Protein AF-A0A849K9Y6-F1 (afdb_monomer)

Sequence (148 aa):
MDLRRMQDRAHYARVLGVFDAFLAGWEPEVAAALPARWHPWLAARTRRPFLLQDLRRLGIAPGAAARIPPFAGPASAWGSVYVMEGSALGGQFITRSLAQAGLHPGCGAAYFHGWGMRPGACGARRAPSWRVNSIPKRRSRTRAPPRV

pLDDT: mean 79.22, std 18.0, range [36.59, 96.81]

Structure (mmCIF, N/CA/C/O backbone):
data_AF-A0A849K9Y6-F1
#
_entry.id   AF-A0A849K9Y6-F1
#
loop_
_atom_site.group_PDB
_atom_site.id
_atom_site.type_symbol
_atom_site.label_atom_id
_atom_site.label_alt_id
_atom_site.label_comp_id
_atom_site.label_asym_id
_atom_site.label_entity_id
_atom_site.label_seq_id
_atom_site.pdbx_PDB_ins_code
_atom_site.Cartn_x
_atom_site.Cartn_y
_atom_site.Cartn_z
_atom_site.occupancy
_atom_site.B_iso_or_equiv
_atom_site.auth_seq_id
_atom_site.auth_comp_id
_atom_site.auth_asym_id
_atom_site.auth_atom_id
_atom_site.pdbx_PDB_model_num
ATOM 1 N N . MET A 1 1 ? -20.689 2.211 -4.254 1.00 59.66 1 MET A N 1
ATOM 2 C CA . MET A 1 1 ? -19.842 1.714 -3.146 1.00 59.66 1 MET A CA 1
ATOM 3 C C . MET A 1 1 ? -20.500 2.115 -1.835 1.00 59.66 1 MET A C 1
ATOM 5 O O . MET A 1 1 ? -20.649 3.304 -1.596 1.00 59.66 1 MET A O 1
ATOM 9 N N . ASP A 1 2 ? -20.974 1.159 -1.033 1.00 75.94 2 ASP A N 1
ATOM 10 C CA . ASP A 1 2 ? -21.633 1.472 0.244 1.00 75.94 2 ASP A CA 1
ATOM 11 C C . ASP A 1 2 ? -20.582 1.713 1.335 1.00 75.94 2 ASP A C 1
ATOM 13 O O . ASP A 1 2 ? -20.088 0.779 1.967 1.00 75.94 2 ASP A O 1
ATOM 17 N N . LEU A 1 3 ? -20.220 2.982 1.535 1.00 79.06 3 LEU A N 1
ATOM 18 C CA . LEU A 1 3 ? -19.205 3.391 2.508 1.00 79.06 3 LEU A CA 1
ATOM 19 C C . LEU A 1 3 ? -19.599 3.073 3.957 1.00 79.06 3 LEU A C 1
ATOM 21 O O . LEU A 1 3 ? -18.718 3.043 4.816 1.00 79.06 3 LEU A O 1
ATOM 25 N N . ARG A 1 4 ? -20.877 2.779 4.240 1.00 79.38 4 ARG A N 1
ATOM 26 C CA . ARG A 1 4 ? -21.322 2.348 5.576 1.00 79.38 4 ARG A CA 1
ATOM 27 C C . ARG A 1 4 ? -20.773 0.974 5.946 1.00 79.38 4 ARG A C 1
ATOM 29 O O . ARG A 1 4 ? -20.506 0.725 7.115 1.00 79.38 4 ARG A O 1
ATOM 36 N N . ARG A 1 5 ? -20.501 0.103 4.964 1.00 83.75 5 ARG A N 1
ATOM 37 C CA . ARG A 1 5 ? -19.866 -1.204 5.213 1.00 83.75 5 ARG A CA 1
ATOM 38 C C . ARG A 1 5 ? -18.443 -1.091 5.755 1.00 83.75 5 ARG A C 1
ATOM 40 O O . ARG A 1 5 ? -17.988 -2.016 6.414 1.00 83.75 5 ARG A O 1
ATOM 47 N N . MET A 1 6 ? -17.762 0.036 5.545 1.00 82.50 6 MET A N 1
ATOM 48 C CA . MET A 1 6 ? -16.436 0.289 6.128 1.00 82.50 6 MET A CA 1
ATOM 49 C C . MET A 1 6 ? -16.479 0.466 7.654 1.00 82.50 6 MET A C 1
ATOM 51 O O . MET A 1 6 ? -15.437 0.410 8.297 1.00 82.50 6 MET A O 1
ATOM 55 N N . GLN A 1 7 ? -17.669 0.648 8.237 1.00 80.62 7 GLN A N 1
ATOM 56 C CA . GLN A 1 7 ? -17.865 0.689 9.688 1.00 80.62 7 GLN A CA 1
ATOM 57 C C . GLN A 1 7 ? -17.921 -0.719 10.305 1.00 80.62 7 GLN A C 1
ATOM 59 O O . GLN A 1 7 ? -17.728 -0.864 11.512 1.00 80.62 7 GLN A O 1
ATOM 64 N N . ASP A 1 8 ? -18.148 -1.767 9.502 1.00 85.81 8 ASP A N 1
ATOM 65 C CA . ASP A 1 8 ? -18.050 -3.154 9.959 1.00 85.81 8 ASP A CA 1
ATOM 66 C C . ASP A 1 8 ? -16.582 -3.586 10.030 1.00 85.81 8 ASP A C 1
ATOM 68 O O . ASP A 1 8 ? -15.858 -3.575 9.031 1.00 85.81 8 ASP A O 1
ATOM 72 N N . ARG A 1 9 ? -16.146 -4.027 11.214 1.00 85.00 9 ARG A N 1
ATOM 73 C CA . ARG A 1 9 ? -14.753 -4.421 11.455 1.00 85.00 9 ARG A CA 1
ATOM 74 C C . ARG A 1 9 ? -14.303 -5.549 10.535 1.00 85.00 9 ARG A C 1
ATOM 76 O O . ARG A 1 9 ? -13.177 -5.517 10.049 1.00 85.00 9 ARG A O 1
ATOM 83 N N . ALA A 1 10 ? -15.143 -6.561 10.317 1.00 87.62 10 ALA A N 1
ATOM 84 C CA . ALA A 1 10 ? -14.760 -7.726 9.525 1.00 87.62 10 ALA A CA 1
ATOM 85 C C . ALA A 1 10 ? -14.610 -7.362 8.042 1.00 87.62 10 ALA A C 1
ATOM 87 O O . ALA A 1 10 ? -13.681 -7.821 7.376 1.00 87.62 10 ALA A O 1
ATOM 88 N N . HIS A 1 11 ? -15.499 -6.518 7.521 1.00 89.50 11 HIS A N 1
ATOM 89 C CA . HIS A 1 11 ? -15.389 -5.964 6.180 1.00 89.50 11 HIS A CA 1
ATOM 90 C C . HIS A 1 11 ? -14.156 -5.074 6.043 1.00 89.50 11 HIS A C 1
ATOM 92 O O . HIS A 1 11 ? -13.364 -5.297 5.130 1.00 89.50 11 HIS A O 1
ATOM 98 N N . TYR A 1 12 ? -13.942 -4.147 6.976 1.00 90.38 12 TYR A N 1
ATOM 99 C CA . TYR A 1 12 ? -12.769 -3.281 6.971 1.00 90.38 12 TYR A CA 1
ATOM 100 C C . TYR A 1 12 ? -11.463 -4.082 7.025 1.00 90.38 12 TYR A C 1
ATOM 102 O O . TYR A 1 12 ? -10.563 -3.859 6.219 1.00 90.38 12 TYR A O 1
ATOM 110 N N . ALA A 1 13 ? -11.396 -5.099 7.888 1.00 89.88 13 ALA A N 1
ATOM 111 C CA . ALA A 1 13 ? -10.250 -5.994 7.986 1.00 89.88 13 ALA A CA 1
ATOM 112 C C . ALA A 1 13 ? -9.956 -6.731 6.673 1.00 89.88 13 ALA A C 1
ATOM 114 O O . ALA A 1 13 ? -8.798 -6.830 6.269 1.00 89.88 13 ALA A O 1
ATOM 115 N N . ARG A 1 14 ? -10.996 -7.216 5.979 1.00 91.00 14 ARG A N 1
ATOM 116 C CA . ARG A 1 14 ? -10.840 -7.834 4.653 1.00 91.00 14 ARG A CA 1
ATOM 117 C C . ARG A 1 14 ? -10.305 -6.838 3.628 1.00 91.00 14 ARG A C 1
ATOM 119 O O . ARG A 1 14 ? -9.420 -7.202 2.864 1.00 91.00 14 ARG A O 1
ATOM 126 N N . VAL A 1 15 ? -10.811 -5.605 3.623 1.00 91.44 15 VAL A N 1
ATOM 127 C CA . VAL A 1 15 ? -10.345 -4.553 2.704 1.00 91.44 15 VAL A CA 1
ATOM 128 C C . VAL A 1 15 ? -8.866 -4.244 2.937 1.00 91.44 15 VAL A C 1
ATOM 130 O O . VAL A 1 15 ? -8.090 -4.281 1.985 1.00 91.44 15 VAL A O 1
ATOM 133 N N . LEU A 1 16 ? -8.451 -4.024 4.191 1.00 92.31 16 LEU A N 1
ATOM 134 C CA . LEU A 1 16 ? -7.041 -3.781 4.516 1.00 92.31 16 LEU A CA 1
ATOM 135 C C . LEU A 1 16 ? -6.149 -4.967 4.134 1.00 92.31 16 LEU A C 1
ATOM 137 O O . LEU A 1 16 ? -5.071 -4.762 3.585 1.00 92.31 16 LEU A O 1
ATOM 141 N N . GLY A 1 17 ? -6.606 -6.200 4.373 1.00 92.56 17 GLY A N 1
ATOM 142 C CA . GLY A 1 17 ? -5.871 -7.405 3.986 1.00 92.56 17 GLY A CA 1
ATOM 143 C C . GLY A 1 17 ? -5.686 -7.535 2.470 1.00 92.56 17 GLY A C 1
ATOM 144 O O . GLY A 1 17 ? -4.608 -7.909 2.018 1.00 92.56 17 GLY A O 1
ATOM 145 N N . VAL A 1 18 ? -6.703 -7.181 1.675 1.00 92.56 18 VAL A N 1
ATOM 146 C CA . VAL A 1 18 ? -6.599 -7.156 0.205 1.00 92.56 18 VAL A CA 1
ATOM 147 C C . VAL A 1 18 ? -5.617 -6.081 -0.259 1.00 92.56 18 VAL A C 1
ATOM 149 O O . VAL A 1 18 ? -4.803 -6.344 -1.141 1.00 92.56 18 VAL A O 1
ATOM 152 N N . PHE A 1 19 ? -5.655 -4.889 0.338 1.00 92.94 19 PHE A N 1
ATOM 153 C CA . PHE A 1 19 ? -4.720 -3.816 -0.006 1.00 92.94 19 PHE A CA 1
ATOM 154 C C . PHE A 1 19 ? -3.277 -4.169 0.351 1.00 92.94 19 PHE A C 1
ATOM 156 O O . PHE A 1 19 ? -2.373 -3.859 -0.421 1.00 92.94 19 PHE A O 1
ATOM 163 N N . ASP A 1 20 ? -3.060 -4.852 1.475 1.00 94.25 20 ASP A N 1
ATOM 164 C CA . ASP A 1 20 ? -1.728 -5.277 1.900 1.00 94.25 20 ASP A CA 1
ATOM 165 C C . ASP A 1 20 ? -1.191 -6.364 0.978 1.00 94.25 20 ASP A C 1
ATOM 167 O O . ASP A 1 20 ? -0.084 -6.225 0.467 1.00 94.25 20 ASP A O 1
ATOM 171 N N . ALA A 1 21 ? -2.009 -7.374 0.669 1.00 94.69 21 ALA A N 1
ATOM 172 C CA . ALA A 1 21 ? -1.667 -8.399 -0.308 1.00 94.69 21 ALA A CA 1
ATOM 173 C C . ALA A 1 21 ? -1.291 -7.780 -1.664 1.00 94.69 21 ALA A C 1
ATOM 175 O O . ALA A 1 21 ? -0.261 -8.134 -2.239 1.00 94.69 21 ALA A O 1
ATOM 176 N N . PHE A 1 22 ? -2.092 -6.831 -2.157 1.00 95.12 22 PHE A N 1
ATOM 177 C CA . PHE A 1 22 ? -1.822 -6.143 -3.416 1.00 95.12 22 PHE A CA 1
ATOM 178 C C . PHE A 1 22 ? -0.512 -5.350 -3.369 1.00 95.12 22 PHE A C 1
ATOM 180 O O . PHE A 1 22 ? 0.347 -5.573 -4.214 1.00 95.12 22 PHE A O 1
ATOM 187 N N . LEU A 1 23 ? -0.323 -4.473 -2.378 1.00 93.50 23 LEU A N 1
ATOM 188 C CA . LEU A 1 23 ? 0.893 -3.658 -2.250 1.00 93.50 23 LEU A CA 1
ATOM 189 C C . LEU A 1 23 ? 2.144 -4.519 -2.069 1.00 93.50 23 LEU A C 1
ATOM 191 O O . LEU A 1 23 ? 3.172 -4.232 -2.674 1.00 93.50 23 LEU A O 1
ATOM 195 N N . ALA A 1 24 ? 2.048 -5.596 -1.288 1.00 94.44 24 ALA A N 1
ATOM 196 C CA . ALA A 1 24 ? 3.147 -6.525 -1.062 1.00 94.44 24 ALA A CA 1
ATOM 197 C C . ALA A 1 24 ? 3.632 -7.206 -2.349 1.00 94.44 24 ALA A C 1
ATOM 199 O O . ALA A 1 24 ? 4.819 -7.506 -2.449 1.00 94.44 24 ALA A O 1
ATOM 200 N N . GLY A 1 25 ? 2.733 -7.452 -3.307 1.00 95.31 25 GLY A N 1
ATOM 201 C CA . GLY A 1 25 ? 3.084 -7.987 -4.624 1.00 95.31 25 GLY A CA 1
ATOM 202 C C . GLY A 1 25 ? 3.438 -6.911 -5.651 1.00 95.31 25 GLY A C 1
ATOM 203 O O . GLY A 1 25 ? 4.323 -7.112 -6.471 1.00 95.31 25 GLY A O 1
ATOM 204 N N . TRP A 1 26 ? 2.767 -5.761 -5.614 1.00 95.75 26 TRP A N 1
ATOM 205 C CA . TRP A 1 26 ? 2.895 -4.711 -6.628 1.00 95.75 26 TRP A CA 1
ATOM 206 C C . TRP A 1 26 ? 4.168 -3.873 -6.468 1.00 95.75 26 TRP A C 1
ATOM 208 O O . TRP A 1 26 ? 4.809 -3.559 -7.470 1.00 95.75 26 TRP A O 1
ATOM 218 N N . GLU A 1 27 ? 4.568 -3.531 -5.236 1.00 94.25 27 GLU A N 1
ATOM 219 C CA . GLU A 1 27 ? 5.755 -2.693 -4.997 1.00 94.25 27 GLU A CA 1
ATOM 220 C C . GLU A 1 27 ? 7.055 -3.315 -5.556 1.00 94.25 27 GLU A C 1
ATOM 222 O O . GLU A 1 27 ? 7.789 -2.599 -6.244 1.00 94.25 27 GLU A O 1
ATOM 227 N N . PRO A 1 28 ? 7.347 -4.620 -5.347 1.00 94.00 28 PRO A N 1
ATOM 228 C CA . PRO A 1 28 ? 8.527 -5.259 -5.933 1.00 94.00 28 PRO A CA 1
ATOM 229 C C . PRO A 1 28 ? 8.510 -5.288 -7.465 1.00 94.00 28 PRO A C 1
ATOM 231 O O . PRO A 1 28 ? 9.534 -5.003 -8.081 1.00 94.00 28 PRO A O 1
ATOM 234 N N . GLU A 1 29 ? 7.361 -5.577 -8.084 1.00 96.31 29 GLU A N 1
ATOM 235 C CA . GLU A 1 29 ? 7.242 -5.629 -9.550 1.00 96.31 29 GLU A CA 1
ATOM 236 C C . GLU A 1 29 ? 7.467 -4.250 -10.185 1.00 96.31 29 GLU A C 1
ATOM 238 O O . GLU A 1 29 ? 8.147 -4.128 -11.206 1.00 96.31 29 GLU A O 1
ATOM 243 N N . VAL A 1 30 ? 6.960 -3.181 -9.560 1.00 96.06 30 VAL A N 1
ATOM 244 C CA . VAL A 1 30 ? 7.225 -1.808 -10.018 1.00 96.06 30 VAL A CA 1
ATOM 245 C C . VAL A 1 30 ? 8.698 -1.446 -9.863 1.00 96.06 30 VAL A C 1
ATOM 247 O O . VAL A 1 30 ? 9.278 -0.856 -10.776 1.00 96.06 30 VAL A O 1
ATOM 250 N N . ALA A 1 31 ? 9.320 -1.801 -8.736 1.00 93.94 31 ALA A N 1
ATOM 251 C CA . ALA A 1 31 ? 10.740 -1.545 -8.514 1.00 93.94 31 ALA A CA 1
ATOM 252 C C . ALA A 1 31 ? 11.624 -2.297 -9.524 1.00 93.94 31 ALA A C 1
ATOM 254 O O . ALA A 1 31 ? 12.596 -1.726 -10.018 1.00 93.94 31 ALA A O 1
ATOM 255 N N . ALA A 1 32 ? 11.266 -3.535 -9.874 1.00 95.12 32 ALA A N 1
ATOM 256 C CA . ALA A 1 32 ? 11.972 -4.337 -10.872 1.00 95.12 32 ALA A CA 1
ATOM 257 C C . ALA A 1 32 ? 11.834 -3.773 -12.297 1.00 95.12 32 ALA A C 1
ATOM 259 O O . ALA A 1 32 ? 12.774 -3.843 -13.086 1.00 95.12 32 ALA A O 1
ATOM 260 N N . ALA A 1 33 ? 10.681 -3.185 -12.628 1.00 95.75 33 ALA A N 1
ATOM 261 C CA . ALA A 1 33 ? 10.402 -2.642 -13.956 1.0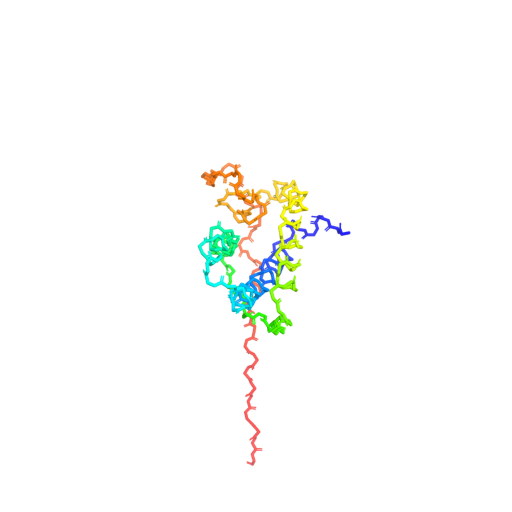0 95.75 33 ALA A CA 1
ATOM 262 C C . ALA A 1 33 ? 10.949 -1.222 -14.194 1.00 95.75 33 ALA A C 1
ATOM 264 O O . ALA A 1 33 ? 10.968 -0.753 -15.337 1.00 95.75 33 ALA A O 1
ATOM 265 N N . LEU A 1 34 ? 11.363 -0.512 -13.138 1.00 95.31 34 LEU A N 1
ATOM 266 C CA . LEU A 1 34 ? 11.853 0.864 -13.217 1.00 95.31 34 LEU A CA 1
ATOM 267 C C . LEU A 1 34 ? 13.379 0.952 -13.036 1.00 95.31 34 LEU A C 1
ATOM 269 O O . LEU A 1 34 ? 13.949 0.237 -12.213 1.00 95.31 34 LEU A O 1
ATOM 273 N N . PRO A 1 35 ? 14.066 1.871 -13.751 1.00 95.12 35 PRO A N 1
ATOM 274 C CA . PRO A 1 35 ? 15.500 2.087 -13.571 1.00 95.12 35 PRO A CA 1
ATOM 275 C C . PRO A 1 35 ? 15.871 2.426 -12.120 1.00 95.12 35 PRO A C 1
ATOM 277 O O . PRO A 1 35 ? 15.209 3.257 -11.496 1.00 95.12 35 PRO A O 1
ATOM 280 N N . ALA A 1 36 ? 16.990 1.878 -11.633 1.00 94.56 36 ALA A N 1
ATOM 281 C CA . ALA A 1 36 ? 17.436 1.992 -10.237 1.00 94.56 36 ALA A CA 1
ATOM 282 C C . ALA A 1 36 ? 17.518 3.432 -9.698 1.00 94.56 36 ALA A C 1
ATOM 284 O O . ALA A 1 36 ? 17.254 3.677 -8.523 1.00 94.56 36 ALA A O 1
ATOM 285 N N . ARG A 1 37 ? 17.792 4.418 -10.566 1.00 95.94 37 ARG A N 1
ATOM 286 C CA . ARG A 1 37 ? 17.787 5.850 -10.206 1.00 95.94 37 ARG A CA 1
ATOM 287 C C . ARG A 1 37 ? 16.467 6.339 -9.593 1.00 95.94 37 ARG A C 1
ATOM 289 O O . ARG A 1 37 ? 16.465 7.340 -8.887 1.00 95.94 37 ARG A O 1
ATOM 296 N N . TRP A 1 38 ? 15.353 5.651 -9.852 1.00 94.38 38 TRP A N 1
ATOM 297 C CA . TRP A 1 38 ? 14.032 5.990 -9.317 1.00 94.38 38 TRP A CA 1
ATOM 298 C C . TRP A 1 38 ? 13.689 5.262 -8.014 1.00 94.38 38 TRP A C 1
ATOM 300 O O . TRP A 1 38 ? 12.700 5.615 -7.375 1.00 94.38 38 TRP A O 1
ATOM 310 N N . HIS A 1 39 ? 14.483 4.277 -7.584 1.00 92.50 39 HIS A N 1
ATOM 311 C CA . HIS A 1 39 ? 14.198 3.495 -6.374 1.00 92.50 39 HIS A CA 1
ATOM 312 C C . HIS A 1 39 ? 14.104 4.349 -5.103 1.00 92.50 39 HIS A C 1
ATOM 314 O O . HIS A 1 39 ? 13.144 4.148 -4.360 1.00 92.50 39 HIS A O 1
ATOM 320 N N . PRO A 1 40 ? 14.982 5.348 -4.857 1.00 92.81 40 PRO A N 1
ATOM 321 C CA . PRO A 1 40 ? 14.831 6.225 -3.694 1.00 92.81 40 PRO A CA 1
ATOM 322 C C . PRO A 1 40 ? 13.507 7.000 -3.707 1.00 92.81 40 PRO A C 1
ATOM 324 O O . PRO A 1 40 ? 12.849 7.141 -2.678 1.00 92.81 40 PRO A O 1
ATOM 327 N N . TRP A 1 41 ? 13.084 7.460 -4.888 1.00 91.25 41 TRP A N 1
ATOM 328 C CA . TRP A 1 41 ? 11.823 8.177 -5.062 1.00 91.25 41 TRP A CA 1
ATOM 329 C C . TRP A 1 41 ? 10.608 7.264 -4.840 1.00 91.25 41 TRP A C 1
ATOM 331 O O . TRP A 1 41 ? 9.670 7.661 -4.153 1.00 91.25 41 TRP A O 1
ATOM 341 N N . LEU A 1 42 ? 10.637 6.025 -5.347 1.00 90.06 42 LEU A N 1
ATOM 342 C CA . LEU A 1 42 ? 9.584 5.028 -5.104 1.00 90.06 42 LEU A CA 1
ATOM 343 C C . LEU A 1 42 ? 9.494 4.653 -3.621 1.00 90.06 42 LEU A C 1
ATOM 345 O O . LEU A 1 42 ? 8.400 4.599 -3.064 1.00 90.06 42 LEU A O 1
ATOM 349 N N . ALA A 1 43 ? 10.639 4.441 -2.968 1.00 87.69 43 ALA A N 1
ATOM 350 C CA . ALA A 1 43 ? 10.707 4.099 -1.551 1.00 87.69 43 ALA A CA 1
ATOM 351 C C . ALA A 1 43 ? 10.128 5.214 -0.668 1.00 87.69 43 ALA A C 1
ATOM 353 O O . ALA A 1 43 ? 9.378 4.934 0.263 1.00 87.69 43 ALA A O 1
ATOM 354 N N . ALA A 1 44 ? 10.384 6.482 -0.998 1.00 87.00 44 ALA A N 1
ATOM 355 C CA . ALA A 1 44 ? 9.780 7.616 -0.297 1.00 87.00 44 ALA A CA 1
ATOM 356 C C . ALA A 1 44 ? 8.246 7.677 -0.446 1.00 87.00 44 ALA A C 1
ATOM 358 O O . ALA A 1 44 ? 7.589 8.357 0.339 1.00 87.00 44 ALA A O 1
ATOM 359 N N . ARG A 1 45 ? 7.676 6.969 -1.433 1.00 85.19 45 ARG A N 1
ATOM 360 C CA . ARG A 1 45 ? 6.242 6.938 -1.758 1.00 85.19 45 ARG A CA 1
ATOM 361 C C . ARG A 1 45 ? 5.554 5.610 -1.418 1.00 85.19 45 ARG A C 1
ATOM 363 O O . ARG A 1 45 ? 4.399 5.395 -1.794 1.00 85.19 45 ARG A O 1
ATOM 370 N N . THR A 1 46 ? 6.205 4.714 -0.674 1.00 86.12 46 THR A N 1
ATOM 371 C CA . THR A 1 46 ? 5.532 3.489 -0.216 1.00 86.12 46 THR A CA 1
ATOM 372 C C . THR A 1 46 ? 4.447 3.794 0.821 1.00 86.12 46 THR A C 1
ATOM 374 O O . THR A 1 46 ? 4.678 4.437 1.845 1.00 86.12 46 THR A O 1
ATOM 377 N N . ARG A 1 47 ? 3.235 3.281 0.585 1.00 85.31 47 ARG A N 1
ATOM 378 C CA . ARG A 1 47 ? 2.112 3.388 1.537 1.00 85.31 47 ARG A CA 1
ATOM 379 C C . ARG A 1 47 ? 1.969 2.159 2.429 1.00 85.31 47 ARG A C 1
ATOM 381 O O . ARG A 1 47 ? 1.206 2.177 3.399 1.00 85.31 47 ARG A O 1
ATOM 388 N N . ARG A 1 48 ? 2.694 1.086 2.117 1.00 88.56 48 ARG A N 1
ATOM 389 C CA . ARG A 1 48 ? 2.603 -0.192 2.820 1.00 88.56 48 ARG A CA 1
ATOM 390 C C . ARG A 1 48 ? 2.949 -0.099 4.317 1.00 88.56 48 ARG A C 1
ATOM 392 O O . ARG A 1 48 ? 2.236 -0.727 5.100 1.00 88.56 48 ARG A O 1
ATOM 399 N N . PRO A 1 49 ? 3.921 0.719 4.780 1.00 89.12 49 PRO A N 1
ATOM 400 C CA . PRO A 1 49 ? 4.185 0.880 6.213 1.00 89.12 49 PRO A CA 1
ATOM 401 C C . PRO A 1 49 ? 2.979 1.384 7.021 1.00 89.12 49 PRO A C 1
ATOM 403 O O . PRO A 1 49 ? 2.745 0.902 8.132 1.00 89.12 49 PRO A O 1
ATOM 406 N N . PHE A 1 50 ? 2.182 2.305 6.465 1.00 89.06 50 PHE A N 1
ATOM 407 C CA . PHE A 1 50 ? 0.963 2.801 7.115 1.00 89.06 50 PHE A CA 1
ATOM 408 C C . PHE A 1 50 ? -0.095 1.703 7.230 1.00 89.06 50 PHE A C 1
ATOM 410 O O . PHE A 1 50 ? -0.733 1.551 8.270 1.00 89.06 50 PHE A O 1
ATOM 417 N N . LEU A 1 51 ? -0.225 0.882 6.190 1.00 90.94 51 LEU A N 1
ATOM 418 C CA . LEU A 1 51 ? -1.160 -0.234 6.187 1.00 90.94 51 LEU A CA 1
ATOM 419 C C . LEU A 1 51 ? -0.773 -1.317 7.202 1.00 90.94 51 LEU A C 1
ATOM 421 O O . LEU A 1 51 ? -1.621 -1.797 7.952 1.00 90.94 51 LEU A O 1
ATOM 425 N N . LEU A 1 52 ? 0.516 -1.650 7.294 1.00 91.25 52 LEU 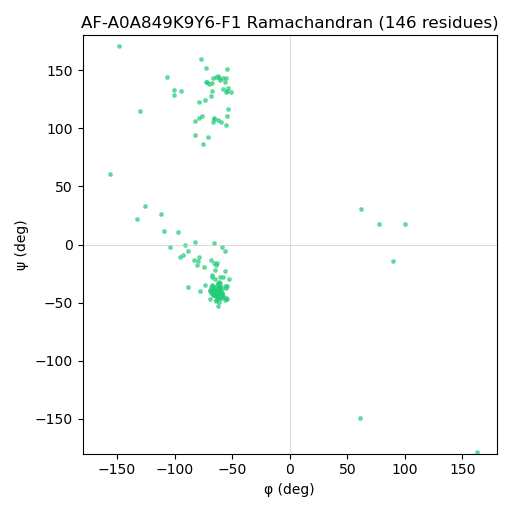A N 1
ATOM 426 C CA . LEU A 1 52 ? 1.033 -2.579 8.302 1.00 91.25 52 LEU A CA 1
ATOM 427 C C . LEU A 1 52 ? 0.841 -2.047 9.729 1.00 91.25 52 LEU A C 1
ATOM 429 O O . LEU A 1 52 ? 0.570 -2.825 10.647 1.00 91.25 52 LEU A O 1
ATOM 433 N N . GLN A 1 53 ? 0.972 -0.733 9.934 1.00 90.00 53 GLN A N 1
ATOM 434 C CA . GLN A 1 53 ? 0.653 -0.102 11.214 1.00 90.00 53 GLN A CA 1
ATOM 435 C C . GLN A 1 53 ? -0.829 -0.286 11.564 1.00 90.00 53 GLN A C 1
ATOM 437 O O . GLN A 1 53 ? -1.138 -0.658 12.700 1.00 90.00 53 GLN A O 1
ATOM 442 N N . ASP A 1 54 ? -1.728 -0.068 10.605 1.00 90.94 54 ASP A N 1
ATOM 443 C CA . ASP A 1 54 ? -3.166 -0.228 10.811 1.00 90.94 54 ASP A CA 1
ATOM 444 C C . ASP A 1 54 ? -3.542 -1.678 11.115 1.00 90.94 54 ASP A C 1
ATOM 446 O O . ASP A 1 54 ? -4.207 -1.942 12.116 1.00 90.94 54 ASP A O 1
ATOM 450 N N . LEU A 1 55 ? -3.044 -2.635 10.329 1.00 91.44 55 LEU A N 1
ATOM 451 C CA . LEU A 1 55 ? -3.256 -4.067 10.561 1.00 91.44 55 LEU A CA 1
ATOM 452 C C . LEU A 1 55 ? -2.813 -4.479 11.970 1.00 91.44 55 LEU A C 1
ATOM 454 O O . LEU A 1 55 ? -3.573 -5.124 12.697 1.00 91.44 55 LEU A O 1
ATOM 458 N N . ARG A 1 56 ? -1.627 -4.029 12.401 1.00 90.81 56 ARG A N 1
ATOM 459 C CA . ARG A 1 56 ? -1.096 -4.307 13.742 1.00 90.81 56 ARG A CA 1
ATOM 460 C C . ARG A 1 56 ? -1.973 -3.715 14.841 1.00 90.81 56 ARG A C 1
ATOM 462 O O . ARG A 1 56 ? -2.278 -4.404 15.809 1.00 90.81 56 ARG A O 1
ATOM 469 N N . ARG A 1 57 ? -2.410 -2.459 14.691 1.00 87.81 57 ARG A N 1
ATOM 470 C CA . ARG A 1 57 ? -3.325 -1.794 15.640 1.00 87.81 57 ARG A CA 1
ATOM 471 C C . ARG A 1 57 ? -4.657 -2.526 15.763 1.00 87.81 57 ARG A C 1
ATOM 473 O O . ARG A 1 57 ? -5.247 -2.554 16.838 1.00 87.81 57 ARG A O 1
ATOM 480 N N . LEU A 1 58 ? -5.113 -3.126 14.673 1.00 86.19 58 LEU A N 1
ATOM 481 C CA . LEU A 1 58 ? -6.379 -3.841 14.599 1.00 86.19 58 LEU A CA 1
ATOM 482 C C . LEU A 1 58 ? -6.255 -5.334 14.936 1.00 86.19 58 LEU A C 1
ATOM 484 O O . LEU A 1 58 ? -7.268 -6.035 14.929 1.00 86.19 58 LEU A O 1
ATOM 488 N N . GLY A 1 59 ? -5.054 -5.832 15.245 1.00 89.56 59 GLY A N 1
ATOM 489 C CA . GLY A 1 59 ? -4.818 -7.252 15.522 1.00 89.56 59 GLY A CA 1
ATOM 490 C C . GLY A 1 59 ? -5.129 -8.158 14.326 1.00 89.56 59 GLY A C 1
ATOM 491 O O . GLY A 1 59 ? -5.575 -9.289 14.510 1.00 89.56 59 GLY A O 1
ATOM 492 N N . ILE A 1 60 ? -4.956 -7.650 13.105 1.00 89.44 60 ILE A N 1
ATOM 493 C CA . ILE A 1 60 ? -5.189 -8.380 11.857 1.00 89.44 60 ILE A CA 1
ATOM 494 C C . ILE A 1 60 ? -3.835 -8.846 11.320 1.00 89.44 60 ILE A C 1
ATOM 496 O O . ILE A 1 60 ? -2.882 -8.070 11.260 1.00 89.44 60 ILE A O 1
ATOM 500 N N . ALA A 1 61 ? -3.750 -10.114 10.922 1.00 88.31 61 ALA A N 1
ATOM 501 C CA . ALA A 1 61 ? -2.555 -10.639 10.276 1.00 88.31 61 ALA A CA 1
ATOM 502 C C . ALA A 1 61 ? -2.426 -10.094 8.835 1.00 88.31 61 ALA A C 1
ATOM 504 O O . ALA A 1 61 ? -3.442 -10.028 8.136 1.00 88.31 61 ALA A O 1
ATOM 505 N N . PRO A 1 62 ? -1.210 -9.740 8.378 1.00 87.94 62 PRO A N 1
ATOM 506 C CA . PRO A 1 62 ? -0.946 -9.397 6.981 1.00 87.94 62 PRO A CA 1
ATOM 507 C C . PRO A 1 62 ? -1.395 -10.492 6.009 1.00 87.94 62 PRO A C 1
ATOM 509 O O . PRO A 1 62 ? -1.419 -11.680 6.350 1.00 87.94 62 PRO A O 1
ATOM 512 N N . GLY A 1 63 ? -1.755 -10.083 4.796 1.00 81.25 63 GLY A N 1
ATOM 513 C CA . GLY A 1 63 ? -2.134 -11.002 3.727 1.00 81.25 63 GLY A CA 1
ATOM 514 C C . GLY A 1 63 ? -0.913 -11.663 3.087 1.00 81.25 63 GLY A C 1
ATOM 515 O O . GLY A 1 63 ? 0.203 -11.151 3.153 1.00 81.25 63 GLY A O 1
ATOM 516 N N . ALA A 1 64 ? -1.120 -12.800 2.417 1.00 89.62 64 ALA A N 1
ATOM 517 C CA . ALA A 1 64 ? -0.115 -13.306 1.486 1.00 89.62 64 ALA A CA 1
ATOM 518 C C . ALA A 1 64 ? -0.013 -12.349 0.291 1.00 89.62 64 ALA A C 1
ATOM 520 O O . ALA A 1 64 ? -1.042 -11.878 -0.196 1.00 89.62 64 ALA A O 1
ATOM 521 N N . ALA A 1 65 ? 1.207 -12.076 -0.180 1.00 94.38 65 ALA A N 1
ATOM 522 C CA . ALA A 1 65 ? 1.420 -11.199 -1.326 1.00 94.38 65 ALA A CA 1
ATOM 523 C C . ALA A 1 65 ? 0.626 -11.695 -2.543 1.00 94.38 65 ALA A C 1
ATOM 525 O O . ALA A 1 65 ? 0.659 -12.879 -2.891 1.00 94.38 65 ALA A O 1
ATOM 526 N N . ALA A 1 66 ? -0.105 -10.782 -3.175 1.00 94.62 66 ALA A N 1
ATOM 527 C CA . ALA A 1 66 ? -0.816 -11.066 -4.404 1.00 94.62 66 ALA A CA 1
ATOM 528 C C . ALA A 1 66 ? 0.195 -11.330 -5.522 1.00 94.62 66 ALA A C 1
ATOM 530 O O . ALA A 1 66 ? 1.236 -10.680 -5.606 1.00 94.62 66 ALA A O 1
ATOM 531 N N . ARG A 1 67 ? -0.125 -12.271 -6.409 1.00 95.69 67 ARG A N 1
ATOM 532 C CA . ARG A 1 67 ? 0.679 -12.499 -7.607 1.00 95.69 67 ARG A CA 1
ATOM 533 C C . ARG A 1 67 ? 0.376 -11.396 -8.615 1.00 95.69 67 ARG A C 1
ATOM 535 O O . ARG A 1 67 ? -0.725 -11.356 -9.160 1.00 95.69 67 ARG A O 1
ATOM 542 N N . ILE A 1 68 ? 1.347 -10.522 -8.850 1.00 95.62 68 ILE A N 1
ATOM 543 C CA . ILE A 1 68 ? 1.259 -9.451 -9.841 1.00 95.62 68 ILE A CA 1
ATOM 544 C C . ILE A 1 68 ? 2.032 -9.894 -11.091 1.00 95.62 68 ILE A C 1
ATOM 546 O O . ILE A 1 68 ? 3.156 -10.374 -10.960 1.00 95.62 68 ILE A O 1
ATOM 550 N N . PRO A 1 69 ? 1.435 -9.831 -12.294 1.00 93.50 69 PRO A N 1
ATOM 551 C CA . PRO A 1 69 ? 2.168 -10.093 -13.526 1.00 93.50 69 PRO A CA 1
ATOM 552 C C . PRO A 1 69 ? 3.296 -9.069 -13.723 1.00 93.50 69 PRO A C 1
ATOM 554 O O . PRO A 1 69 ? 3.082 -7.894 -13.413 1.00 93.50 69 PRO A O 1
ATOM 557 N N . PRO A 1 70 ? 4.447 -9.469 -14.291 1.00 93.12 70 PRO A N 1
ATOM 558 C CA . PRO A 1 70 ? 5.510 -8.529 -14.617 1.00 93.12 70 PRO A CA 1
ATOM 559 C C . PRO A 1 70 ? 5.022 -7.428 -15.559 1.00 93.12 70 PRO A C 1
ATOM 561 O O . PRO A 1 70 ? 4.230 -7.667 -16.476 1.00 93.12 70 PRO A O 1
ATOM 564 N N . PHE A 1 71 ? 5.528 -6.216 -15.359 1.00 96.06 71 PHE A N 1
ATOM 565 C CA . PHE A 1 71 ? 5.253 -5.097 -16.253 1.00 96.06 71 PHE A CA 1
ATOM 566 C C . PHE A 1 71 ? 5.978 -5.277 -17.590 1.00 96.06 71 PHE A C 1
ATOM 568 O O . PHE A 1 71 ? 7.146 -5.654 -17.629 1.00 96.06 71 PHE A O 1
ATOM 575 N N . ALA A 1 72 ? 5.312 -4.927 -18.693 1.00 94.69 72 ALA A N 1
ATOM 576 C CA . ALA A 1 72 ? 5.889 -5.003 -20.041 1.00 94.69 72 ALA A CA 1
ATOM 577 C C . ALA A 1 72 ? 7.070 -4.032 -20.256 1.00 94.69 72 ALA A C 1
ATOM 579 O O . ALA A 1 72 ? 7.820 -4.158 -21.219 1.00 94.69 72 ALA A O 1
ATOM 580 N N . GLY A 1 73 ? 7.227 -3.046 -19.370 1.00 93.88 73 GLY A N 1
ATOM 581 C CA . GLY A 1 73 ? 8.343 -2.107 -19.365 1.00 93.88 73 GLY A CA 1
ATOM 582 C C . GLY A 1 73 ? 8.057 -0.853 -18.533 1.00 93.88 73 GLY A C 1
ATOM 583 O O . GLY A 1 73 ? 6.955 -0.713 -17.979 1.00 93.88 73 GLY A O 1
ATOM 584 N N . PRO A 1 74 ? 9.005 0.104 -18.486 1.00 95.31 74 PRO A N 1
ATOM 585 C CA . PRO A 1 74 ? 8.917 1.280 -17.621 1.00 95.31 74 PRO A CA 1
ATOM 586 C C . PRO A 1 74 ? 7.647 2.116 -17.814 1.00 95.31 74 PRO A C 1
ATOM 588 O O . PRO A 1 74 ? 7.098 2.620 -16.840 1.00 95.31 74 PRO A O 1
ATOM 591 N N . ALA A 1 75 ? 7.138 2.238 -19.046 1.00 96.12 75 ALA A N 1
ATOM 592 C CA . ALA A 1 75 ? 5.914 2.992 -19.329 1.00 96.12 75 ALA A CA 1
ATOM 593 C C . ALA A 1 75 ? 4.683 2.398 -18.619 1.00 96.12 75 ALA A C 1
ATOM 595 O O . ALA A 1 75 ? 3.914 3.122 -17.991 1.00 96.12 75 ALA A O 1
ATOM 596 N N . SER A 1 76 ? 4.527 1.070 -18.657 1.00 96.81 76 SER A N 1
ATOM 597 C CA . SER A 1 76 ? 3.426 0.379 -17.971 1.00 96.81 76 SER A CA 1
ATOM 598 C C . SER A 1 76 ? 3.557 0.447 -16.445 1.00 96.81 76 SER A C 1
ATOM 600 O O . SER A 1 76 ? 2.561 0.656 -15.750 1.00 96.81 76 SER A O 1
ATOM 602 N N . ALA A 1 77 ? 4.787 0.375 -15.924 1.00 96.62 77 ALA A N 1
ATOM 603 C CA . ALA A 1 77 ? 5.056 0.557 -14.502 1.00 96.62 77 ALA A CA 1
ATOM 604 C C . ALA A 1 77 ? 4.679 1.976 -14.045 1.00 96.62 77 ALA A C 1
ATOM 606 O O . ALA A 1 77 ? 3.934 2.121 -13.075 1.00 96.62 77 ALA A O 1
ATOM 607 N N . TRP A 1 78 ? 5.085 3.013 -14.788 1.00 96.25 78 TRP A N 1
ATOM 608 C CA . TRP A 1 78 ? 4.697 4.402 -14.520 1.00 96.25 78 TRP A CA 1
ATOM 609 C C . TRP A 1 78 ? 3.188 4.631 -14.601 1.00 96.25 78 TRP A C 1
ATOM 611 O O . TRP A 1 78 ? 2.638 5.327 -13.749 1.00 96.25 78 TRP A O 1
ATOM 621 N N . GLY A 1 79 ? 2.502 4.005 -15.560 1.00 96.06 79 GLY A N 1
ATOM 622 C CA . GLY A 1 79 ? 1.040 4.019 -15.622 1.00 96.06 79 GLY A CA 1
ATOM 623 C C . GLY A 1 79 ? 0.401 3.439 -14.356 1.00 96.06 79 GLY A C 1
ATOM 624 O O . GLY A 1 79 ? -0.536 4.019 -13.809 1.00 96.06 79 GLY A O 1
ATOM 625 N N . SER A 1 80 ? 0.948 2.342 -13.824 1.00 95.38 80 SER A N 1
ATOM 626 C CA . SER A 1 80 ? 0.458 1.765 -12.566 1.00 95.38 80 SER A CA 1
ATOM 627 C C . SER A 1 80 ? 0.737 2.661 -11.354 1.00 95.38 80 SER A C 1
ATOM 629 O O . SER A 1 80 ? -0.131 2.814 -10.495 1.00 95.38 80 SER A O 1
ATOM 631 N N . VAL A 1 81 ? 1.904 3.319 -11.313 1.00 93.50 81 VAL A N 1
ATOM 632 C CA . VAL A 1 81 ? 2.232 4.318 -10.286 1.00 93.50 81 VAL A CA 1
ATOM 633 C C . VAL A 1 81 ? 1.232 5.469 -10.349 1.00 93.50 81 VAL A C 1
ATOM 635 O O . VAL A 1 81 ? 0.673 5.826 -9.319 1.00 93.50 81 VAL A O 1
ATOM 638 N N . TYR A 1 82 ? 0.917 5.987 -11.538 1.00 93.06 82 TYR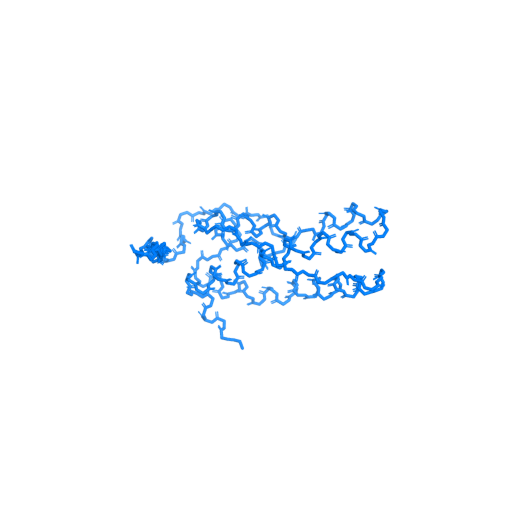 A N 1
ATOM 639 C CA . TYR A 1 82 ? -0.086 7.039 -11.718 1.00 93.06 82 TYR A CA 1
ATOM 640 C C . TYR A 1 82 ? -1.456 6.650 -11.140 1.00 93.06 82 TYR A C 1
ATOM 642 O O . TYR A 1 82 ? -2.042 7.414 -10.371 1.00 93.06 82 TYR A O 1
ATOM 650 N N . VAL A 1 83 ? -1.944 5.440 -11.437 1.00 92.31 83 VAL A N 1
ATOM 651 C CA . VAL A 1 83 ? -3.205 4.929 -10.870 1.00 92.31 83 VAL A CA 1
ATOM 652 C C . VAL A 1 83 ? -3.125 4.847 -9.346 1.00 92.31 83 VAL A C 1
ATOM 654 O O . VAL A 1 83 ? -4.058 5.248 -8.644 1.00 92.31 83 VAL A O 1
ATOM 657 N N . MET A 1 84 ? -2.003 4.363 -8.815 1.00 89.81 84 MET A N 1
ATOM 658 C CA . MET A 1 84 ? -1.810 4.235 -7.375 1.00 89.81 84 MET A CA 1
ATOM 659 C C . MET A 1 84 ? -1.749 5.590 -6.674 1.00 89.81 84 MET A C 1
ATOM 661 O O . MET A 1 84 ? -2.364 5.742 -5.617 1.00 89.81 84 MET A O 1
ATOM 665 N N . GLU A 1 85 ? -1.117 6.593 -7.266 1.00 86.75 85 GLU A N 1
ATOM 666 C CA . GLU A 1 85 ? -1.124 7.959 -6.742 1.00 86.75 85 GLU A CA 1
ATOM 667 C C . GLU A 1 85 ? -2.525 8.586 -6.808 1.00 86.75 85 GLU A C 1
ATOM 669 O O . GLU A 1 85 ? -2.999 9.141 -5.815 1.00 86.75 85 GLU A O 1
ATOM 674 N N . GLY A 1 86 ? -3.255 8.405 -7.914 1.00 83.56 86 GLY A N 1
ATOM 675 C CA . GLY A 1 86 ? -4.641 8.869 -8.041 1.00 83.56 86 GLY A CA 1
ATOM 676 C C . GLY A 1 86 ? -5.589 8.217 -7.027 1.00 83.56 86 GLY A C 1
ATOM 677 O O . GLY A 1 86 ? -6.451 8.886 -6.452 1.00 83.56 86 GLY A O 1
ATOM 678 N N . SER A 1 87 ? -5.390 6.930 -6.717 1.00 84.06 87 SER A N 1
ATOM 679 C CA . SER A 1 87 ? -6.187 6.213 -5.708 1.00 84.06 87 SER A CA 1
ATOM 680 C C . SER A 1 87 ? -6.073 6.824 -4.305 1.00 84.06 87 SER A C 1
ATOM 682 O O . SER A 1 87 ? -7.011 6.730 -3.511 1.00 84.06 87 SER A O 1
ATOM 684 N N . ALA A 1 88 ? -4.945 7.477 -3.991 1.00 77.94 88 ALA A N 1
ATOM 685 C CA . ALA A 1 88 ? -4.735 8.119 -2.696 1.00 77.94 88 ALA A CA 1
ATOM 686 C C . ALA A 1 88 ? -5.686 9.308 -2.487 1.00 77.94 88 ALA A C 1
ATOM 688 O O . ALA A 1 88 ? -6.184 9.498 -1.378 1.00 77.94 88 ALA A O 1
ATOM 689 N N . LEU A 1 89 ? -6.000 10.053 -3.554 1.00 74.69 89 LEU A N 1
ATOM 690 C CA . LEU A 1 89 ? -6.974 11.149 -3.514 1.00 74.69 89 LEU A CA 1
ATOM 691 C C . LEU A 1 89 ? -8.383 10.618 -3.226 1.00 74.69 89 LEU A C 1
ATOM 693 O O . LEU A 1 89 ? -9.085 11.145 -2.365 1.00 74.69 89 LEU A O 1
ATOM 697 N N . GLY A 1 90 ? -8.769 9.513 -3.872 1.00 74.06 90 GLY A N 1
ATOM 698 C CA . GLY A 1 90 ? -10.044 8.835 -3.613 1.00 74.06 90 GLY A CA 1
ATOM 699 C C . GLY A 1 90 ? -10.167 8.304 -2.178 1.00 74.06 90 GLY A C 1
ATOM 700 O O . GLY A 1 90 ? -11.246 8.344 -1.583 1.00 74.06 90 GLY A O 1
ATOM 701 N N . GLY A 1 91 ? -9.050 7.870 -1.584 1.00 76.06 91 GLY A N 1
ATOM 702 C CA . GLY A 1 91 ? -8.977 7.420 -0.192 1.00 76.06 91 GLY A CA 1
ATOM 703 C C . GLY A 1 91 ? -9.426 8.473 0.824 1.00 76.06 91 GLY A C 1
ATOM 704 O O . GLY A 1 91 ? -9.995 8.114 1.858 1.00 76.06 91 GLY A O 1
ATOM 705 N N . GLN A 1 92 ? -9.289 9.765 0.508 1.00 75.62 92 GLN A N 1
ATOM 706 C CA . GLN A 1 92 ? -9.740 10.846 1.387 1.00 75.62 92 GLN A CA 1
ATOM 707 C C . GLN A 1 92 ? -11.253 10.814 1.630 1.00 75.62 92 GLN A C 1
ATOM 709 O O . GLN A 1 92 ? -11.696 11.094 2.743 1.00 75.62 92 GLN A O 1
ATOM 714 N N . PHE A 1 93 ? -12.058 10.379 0.658 1.00 79.50 93 PHE A N 1
ATOM 715 C CA . PHE A 1 93 ? -13.506 10.231 0.849 1.00 79.50 93 PHE A CA 1
ATOM 716 C C . PHE A 1 93 ? -13.863 9.110 1.835 1.00 79.50 93 PHE A C 1
ATOM 718 O O . PHE A 1 93 ? -14.895 9.172 2.507 1.00 79.50 93 PHE A O 1
ATOM 725 N N . ILE A 1 94 ? -12.994 8.104 1.969 1.00 82.69 94 ILE A N 1
ATOM 726 C CA . ILE A 1 94 ? -13.178 6.982 2.896 1.00 82.69 94 ILE A CA 1
ATOM 727 C C . ILE A 1 94 ? -12.935 7.444 4.340 1.00 82.69 94 ILE A C 1
ATOM 729 O O . ILE A 1 94 ? -13.656 7.015 5.244 1.00 82.69 94 ILE A O 1
ATOM 733 N N . THR A 1 95 ? -11.999 8.378 4.559 1.00 83.56 95 THR A N 1
ATOM 734 C CA . THR A 1 95 ? -11.627 8.868 5.902 1.00 83.56 95 THR A CA 1
ATOM 735 C C . THR A 1 95 ? -12.820 9.379 6.712 1.00 83.56 95 T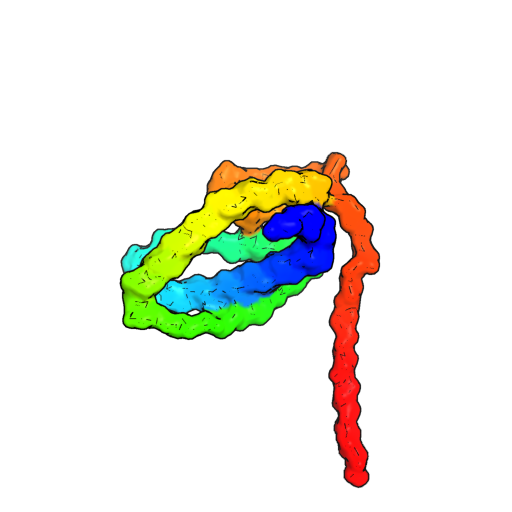HR A C 1
ATOM 737 O O . THR A 1 95 ? -12.905 9.115 7.908 1.00 83.56 95 THR A O 1
ATOM 740 N N . ARG A 1 96 ? -13.810 10.019 6.070 1.00 81.38 96 ARG A N 1
ATOM 741 C CA . ARG A 1 96 ? -15.017 10.515 6.750 1.00 81.38 96 ARG A CA 1
ATOM 742 C C . ARG A 1 96 ? -15.892 9.388 7.300 1.00 81.38 96 ARG A C 1
ATOM 744 O O . ARG A 1 96 ? -16.408 9.515 8.408 1.00 81.38 96 ARG A O 1
ATOM 751 N N . SER A 1 97 ? -16.052 8.294 6.554 1.00 82.62 97 SER A N 1
ATOM 752 C CA . SER A 1 97 ? -16.804 7.124 7.034 1.00 82.62 97 SER A CA 1
ATOM 753 C C . SER A 1 97 ? -16.050 6.403 8.155 1.00 82.62 97 SER A C 1
ATOM 755 O O . SER A 1 97 ? -16.644 6.009 9.156 1.00 82.62 97 SER A O 1
ATOM 757 N N . LEU A 1 98 ? -14.722 6.303 8.035 1.00 84.69 98 LEU A N 1
ATOM 758 C CA . LEU A 1 98 ? -13.860 5.721 9.068 1.00 84.69 98 LEU A CA 1
ATOM 759 C C . LEU A 1 98 ? -13.913 6.533 10.371 1.00 84.69 98 LEU A C 1
ATOM 761 O O . LEU A 1 98 ? -14.072 5.957 11.446 1.00 84.69 98 LEU A O 1
ATOM 765 N N . ALA A 1 99 ? -13.902 7.864 10.282 1.00 84.06 99 ALA A N 1
ATOM 766 C CA . ALA A 1 99 ? -14.034 8.743 11.441 1.00 84.06 99 ALA A CA 1
ATOM 767 C C . ALA A 1 99 ? -15.364 8.538 12.190 1.00 84.06 99 ALA A C 1
ATOM 769 O O . ALA A 1 99 ? -15.387 8.573 13.421 1.00 84.06 99 ALA A O 1
ATOM 770 N N . GLN A 1 100 ? -16.463 8.259 11.477 1.00 81.00 100 GLN A N 1
ATOM 771 C CA . GLN A 1 100 ? -17.751 7.913 12.099 1.00 81.00 100 GLN A CA 1
ATOM 772 C C . GLN A 1 100 ? -17.690 6.588 12.875 1.00 81.00 100 GLN A C 1
ATOM 774 O O . GLN A 1 100 ? -18.377 6.445 13.883 1.00 81.00 100 GLN A O 1
ATOM 779 N N . ALA A 1 101 ? -16.831 5.652 12.460 1.00 78.00 101 ALA A N 1
ATOM 780 C CA . ALA A 1 101 ? -16.557 4.407 13.179 1.00 78.00 101 ALA A CA 1
ATOM 781 C C . ALA A 1 101 ? -15.533 4.563 14.327 1.00 78.00 101 ALA A C 1
ATOM 783 O O . ALA A 1 101 ? -15.186 3.576 14.976 1.00 78.00 101 ALA A O 1
ATOM 784 N N . GLY A 1 102 ? -15.037 5.779 14.588 1.00 81.88 102 GLY A N 1
ATOM 785 C CA . GLY A 1 102 ? -13.992 6.034 15.587 1.00 81.88 102 GLY A CA 1
ATOM 786 C C . GLY A 1 102 ? -12.582 5.663 15.118 1.00 81.88 102 GLY A C 1
ATOM 787 O O . GLY A 1 102 ? -11.680 5.513 15.936 1.00 81.88 102 GLY A O 1
ATOM 788 N N . LEU A 1 103 ? -12.376 5.502 13.810 1.00 83.50 103 LEU A N 1
ATOM 789 C CA . LEU A 1 103 ? -11.064 5.247 13.227 1.00 83.50 103 LEU A CA 1
ATOM 790 C C . LEU A 1 103 ? -10.419 6.550 12.775 1.00 83.50 103 LEU A C 1
ATOM 792 O O . LEU A 1 103 ? -11.020 7.359 12.073 1.00 83.50 103 LEU A O 1
ATOM 796 N N . HIS A 1 104 ? -9.160 6.719 13.145 1.00 82.12 104 HIS A N 1
ATOM 797 C CA . HIS A 1 104 ? -8.346 7.870 12.786 1.00 82.12 104 HIS A CA 1
ATOM 798 C C . HIS A 1 104 ? -6.877 7.432 12.650 1.00 82.12 104 HIS A C 1
ATOM 800 O O . HIS A 1 104 ? -6.533 6.301 13.035 1.00 82.12 104 HIS A O 1
ATOM 806 N N . PRO A 1 105 ? -5.977 8.296 12.144 1.00 76.06 105 PRO A N 1
ATOM 807 C CA . PRO A 1 105 ? -4.544 8.025 12.171 1.00 76.06 105 PRO A CA 1
ATOM 808 C C . PRO A 1 105 ? -4.108 7.649 13.590 1.00 76.06 105 PRO A C 1
ATOM 810 O O . PRO A 1 105 ? -4.526 8.283 14.556 1.00 76.06 105 PRO A O 1
ATOM 813 N N . GLY A 1 106 ? -3.351 6.562 13.732 1.00 76.62 106 GLY A N 1
ATOM 814 C CA . GLY A 1 106 ? -2.965 6.011 15.038 1.00 76.62 106 GLY A CA 1
ATOM 815 C C . GLY A 1 106 ? -3.931 4.981 15.644 1.00 76.62 106 GLY A C 1
ATOM 816 O O . GLY A 1 106 ? -3.509 4.243 16.536 1.00 76.62 106 GLY A O 1
ATOM 817 N N . CYS A 1 107 ? -5.164 4.857 15.135 1.00 82.50 107 CYS A N 1
ATOM 818 C CA . CYS A 1 107 ? -6.147 3.846 15.556 1.00 82.50 107 CYS A CA 1
ATOM 819 C C . CYS A 1 107 ? -6.700 2.989 14.405 1.00 82.50 107 CYS A C 1
ATOM 821 O O . CYS A 1 107 ? -7.836 2.534 14.456 1.00 82.50 107 CYS A O 1
ATOM 823 N N . GLY A 1 108 ? -5.880 2.719 13.385 1.00 84.06 108 GLY A N 1
ATOM 824 C CA . GLY A 1 108 ? -6.222 1.766 12.325 1.00 84.06 108 GLY A CA 1
ATOM 825 C C . GLY A 1 108 ? -6.723 2.388 11.021 1.00 84.06 108 GLY A C 1
ATOM 826 O O . GLY A 1 108 ? -7.354 1.682 10.239 1.00 84.06 108 GLY A O 1
ATOM 827 N N . ALA A 1 109 ? -6.480 3.681 10.785 1.00 87.75 109 ALA A N 1
ATOM 828 C CA . ALA A 1 109 ? -6.775 4.350 9.514 1.00 87.75 109 ALA A CA 1
ATOM 829 C C . ALA A 1 109 ? -5.622 5.224 8.976 1.00 87.75 109 ALA A C 1
ATOM 831 O O . ALA A 1 109 ? -5.862 6.122 8.174 1.00 87.75 109 ALA A O 1
ATOM 832 N N . ALA A 1 110 ? -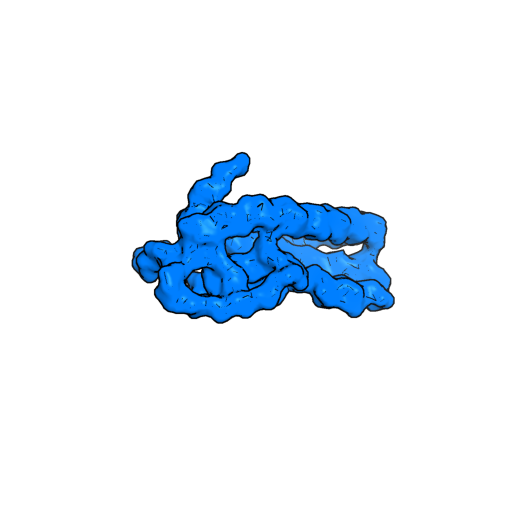4.372 4.999 9.388 1.00 88.19 110 ALA A N 1
ATOM 833 C CA . ALA A 1 110 ? -3.213 5.726 8.865 1.00 88.19 110 ALA A CA 1
ATOM 834 C C . ALA A 1 110 ? -3.092 5.638 7.329 1.00 88.19 110 ALA A C 1
ATOM 836 O O . ALA A 1 110 ? -2.775 6.638 6.687 1.00 88.19 110 ALA A O 1
ATOM 837 N N . TYR A 1 111 ? -3.413 4.489 6.725 1.00 89.00 111 TYR A N 1
ATOM 838 C CA . TYR A 1 111 ? -3.293 4.258 5.282 1.00 89.00 111 TYR A CA 1
ATOM 839 C C . TYR A 1 111 ? -4.091 5.258 4.426 1.00 89.00 111 TYR A C 1
ATOM 841 O O . TYR A 1 111 ? -3.576 5.791 3.443 1.00 89.00 111 TYR A O 1
ATOM 849 N N . PHE A 1 112 ? -5.342 5.543 4.802 1.00 86.56 112 PHE A N 1
ATOM 850 C CA . PHE A 1 112 ? -6.241 6.400 4.015 1.00 86.56 112 PHE A CA 1
ATOM 851 C C . PHE A 1 112 ? -5.984 7.900 4.194 1.00 86.56 112 PHE A C 1
ATOM 853 O O . PHE A 1 112 ? -6.480 8.700 3.404 1.00 86.56 112 PHE A O 1
ATOM 860 N N . HIS A 1 113 ? -5.216 8.288 5.213 1.00 81.00 113 HIS A N 1
ATOM 861 C CA . HIS A 1 113 ? -4.873 9.687 5.480 1.00 81.00 113 HIS A CA 1
ATOM 862 C C . HIS A 1 113 ? -3.603 10.152 4.743 1.00 81.00 113 HIS A C 1
ATOM 864 O O . HIS A 1 113 ? -3.300 11.346 4.738 1.00 81.00 113 HIS A O 1
ATOM 870 N N . GLY A 1 114 ? -2.903 9.240 4.058 1.00 68.88 114 GLY A N 1
ATOM 871 C CA . GLY A 1 114 ? -1.804 9.561 3.147 1.00 68.88 114 GLY A CA 1
ATOM 872 C C . GLY A 1 114 ? -0.615 10.269 3.810 1.00 68.88 114 GLY A C 1
ATOM 873 O O . GLY A 1 114 ? -0.311 10.059 4.979 1.00 68.88 114 GLY A O 1
ATOM 874 N N . TRP A 1 115 ? 0.062 11.118 3.030 1.00 60.84 115 TRP A N 1
ATOM 875 C CA . TRP A 1 115 ? 1.331 11.779 3.380 1.00 60.84 115 TRP A CA 1
ATOM 876 C C . TRP A 1 115 ? 1.204 12.993 4.315 1.00 60.84 115 TRP A C 1
ATOM 878 O O . TRP A 1 115 ? 2.213 13.519 4.775 1.00 60.84 115 TRP A O 1
ATOM 888 N N . GLY A 1 116 ? -0.017 13.479 4.562 1.00 50.66 116 GLY A N 1
ATOM 889 C CA . GLY A 1 116 ? -0.253 14.826 5.095 1.00 50.66 116 GLY A CA 1
ATOM 890 C C . GLY A 1 116 ? -0.624 14.921 6.574 1.00 50.66 116 GLY A C 1
ATOM 891 O O . GLY A 1 116 ? -0.814 16.030 7.065 1.00 50.66 116 GLY A O 1
ATOM 892 N N . MET A 1 117 ? -0.758 13.811 7.304 1.00 45.53 117 MET A N 1
ATOM 893 C CA . MET A 1 117 ? -1.235 13.862 8.689 1.00 45.53 117 MET A CA 1
ATOM 894 C C . MET A 1 117 ? -0.319 13.069 9.618 1.00 45.53 117 MET A C 1
ATOM 896 O O . MET A 1 117 ? -0.214 11.848 9.516 1.00 45.53 117 MET A O 1
ATOM 900 N N . ARG A 1 118 ? 0.340 13.771 10.553 1.00 45.66 118 ARG A N 1
ATOM 901 C CA . ARG A 1 118 ? 1.061 13.122 11.659 1.00 45.66 118 ARG A CA 1
ATOM 902 C C . ARG A 1 118 ? 0.072 12.195 12.377 1.00 45.66 118 ARG A C 1
ATOM 904 O O . ARG A 1 118 ? -1.036 12.653 12.670 1.00 45.66 118 ARG A O 1
ATOM 911 N N . PRO A 1 119 ? 0.429 10.930 12.667 1.00 46.41 119 PRO A N 1
ATOM 912 C CA . PRO A 1 119 ? -0.432 10.053 13.445 1.00 46.41 119 PRO A CA 1
ATOM 913 C C . PRO A 1 119 ? -0.779 10.746 14.764 1.00 46.41 119 PRO A C 1
ATOM 915 O O . PRO A 1 119 ? 0.097 10.962 15.601 1.00 46.41 119 PRO A O 1
ATOM 918 N N . GLY A 1 120 ? -2.040 11.144 14.933 1.00 48.28 120 GLY A N 1
ATOM 919 C CA . GLY A 1 120 ? -2.525 11.606 16.225 1.00 48.28 120 GLY A CA 1
ATOM 920 C C . GLY A 1 120 ? -2.392 10.469 17.235 1.00 48.28 120 GLY A C 1
ATOM 921 O O . GLY A 1 120 ? -2.573 9.297 16.893 1.00 48.28 120 GLY A O 1
ATOM 922 N N . ALA A 1 121 ? -2.052 10.788 18.484 1.00 51.41 121 ALA A N 1
ATOM 923 C CA . ALA A 1 121 ? -2.127 9.797 19.549 1.00 51.41 121 ALA A CA 1
ATOM 924 C C . ALA A 1 121 ? -3.569 9.277 19.628 1.00 51.41 121 ALA A C 1
ATOM 926 O O . ALA A 1 121 ? -4.512 10.072 19.602 1.00 51.41 121 ALA A O 1
ATOM 927 N N . CYS A 1 122 ? -3.755 7.957 19.724 1.00 53.03 122 CYS A N 1
ATOM 928 C CA . CYS A 1 122 ? -5.090 7.425 19.954 1.00 53.03 122 CYS A CA 1
ATOM 929 C C . CYS A 1 122 ? -5.517 7.736 21.386 1.00 53.03 122 CYS A C 1
ATOM 931 O O . CYS A 1 122 ? -5.176 7.023 22.326 1.00 53.03 122 CYS A O 1
ATOM 933 N N . GLY A 1 123 ? -6.200 8.867 21.552 1.00 48.09 123 GLY A N 1
ATOM 934 C CA . GLY A 1 123 ? -6.775 9.270 22.822 1.00 48.09 123 GLY A CA 1
ATOM 935 C C . GLY A 1 123 ? -7.951 8.364 23.172 1.00 48.09 123 GLY A C 1
ATOM 936 O O . GLY A 1 123 ? -8.804 8.091 22.330 1.00 48.09 123 GLY A O 1
ATOM 937 N N . ALA A 1 124 ? -8.047 7.962 24.440 1.00 50.38 124 ALA A N 1
ATOM 938 C CA . ALA A 1 124 ? -9.102 7.097 24.985 1.00 50.38 124 ALA A CA 1
ATOM 939 C C . ALA A 1 124 ? -10.549 7.602 24.769 1.00 50.38 124 ALA A C 1
ATOM 941 O O . ALA A 1 124 ? -11.509 6.913 25.094 1.00 50.38 124 ALA A O 1
ATOM 942 N N . ARG A 1 125 ? -10.727 8.807 24.215 1.00 45.62 125 ARG A N 1
ATOM 943 C CA . ARG A 1 125 ? -12.011 9.499 24.100 1.00 45.62 125 ARG A CA 1
ATOM 944 C C . ARG A 1 125 ? -12.933 8.922 23.013 1.00 45.62 125 ARG A C 1
ATOM 946 O O . ARG A 1 125 ? -14.129 9.180 23.086 1.00 45.62 125 ARG A O 1
ATOM 953 N N . ARG A 1 126 ? -12.411 8.159 22.034 1.00 52.34 126 ARG A N 1
ATOM 954 C CA . ARG A 1 126 ? -13.185 7.465 20.974 1.00 52.34 126 ARG A CA 1
ATOM 955 C C . ARG A 1 126 ? -12.436 6.252 20.400 1.00 52.34 126 ARG A C 1
ATOM 957 O O . ARG A 1 126 ? -12.139 6.221 19.211 1.00 52.34 126 ARG A O 1
ATOM 964 N N . ALA A 1 127 ? -12.114 5.252 21.222 1.00 55.72 127 ALA A N 1
ATOM 965 C CA . ALA A 1 127 ? -11.720 3.957 20.660 1.00 55.72 127 ALA A CA 1
ATOM 966 C C . ALA A 1 127 ? -12.839 3.453 19.720 1.00 55.72 127 ALA A C 1
ATOM 968 O O . ALA A 1 127 ? -14.015 3.689 20.027 1.00 55.72 127 ALA A O 1
ATOM 969 N N . PRO A 1 128 ? -12.517 2.797 18.589 1.00 58.00 128 PRO A N 1
ATOM 970 C CA . PRO A 1 128 ? -13.543 2.287 17.688 1.00 58.00 128 PRO A CA 1
ATOM 971 C C . PRO A 1 128 ? -14.527 1.413 18.471 1.00 58.00 128 PRO A C 1
ATOM 973 O O . PRO A 1 128 ? -14.118 0.584 19.284 1.00 58.00 128 PRO A O 1
ATOM 976 N N . SER A 1 129 ? -15.829 1.604 18.237 1.00 60.66 129 SER A N 1
ATOM 977 C CA . SER A 1 129 ? -16.917 0.993 19.027 1.00 60.66 129 SER A CA 1
ATOM 978 C C . SER A 1 129 ? -16.996 -0.538 18.913 1.00 60.66 129 SER A C 1
ATOM 980 O O . SER A 1 129 ? -17.861 -1.181 19.512 1.00 60.66 129 SER A O 1
ATOM 982 N N . TRP A 1 130 ? -16.088 -1.146 18.150 1.00 59.78 130 TRP A N 1
ATOM 983 C CA . TRP A 1 130 ? -15.989 -2.581 17.962 1.00 59.78 130 TRP A CA 1
ATOM 984 C C . TRP A 1 130 ? -15.606 -3.286 19.267 1.00 59.78 130 TRP A C 1
ATOM 986 O O . TRP A 1 130 ? -14.458 -3.242 19.709 1.00 59.78 130 TRP A O 1
ATOM 996 N N . ARG A 1 131 ? -16.558 -4.016 19.858 1.00 47.91 131 ARG A N 1
ATOM 997 C CA . ARG A 1 131 ? -16.260 -4.970 20.936 1.00 47.91 131 ARG A CA 1
ATOM 998 C C . ARG A 1 131 ? -15.297 -6.048 20.424 1.00 47.91 131 ARG A C 1
ATOM 1000 O O . ARG A 1 131 ? -15.445 -6.541 19.311 1.00 47.91 131 ARG A O 1
ATOM 1007 N N . VAL A 1 132 ? -14.359 -6.461 21.276 1.00 48.59 132 VAL A N 1
ATOM 1008 C CA . VAL A 1 132 ? -13.267 -7.432 21.024 1.00 48.59 132 VAL A CA 1
ATOM 1009 C C . VAL A 1 132 ? -13.735 -8.839 20.579 1.00 48.59 132 VAL A C 1
ATOM 1011 O O . VAL A 1 132 ? -12.915 -9.688 20.251 1.00 48.59 132 VAL A O 1
ATOM 1014 N N . ASN A 1 133 ? -15.041 -9.110 20.488 1.00 36.59 133 ASN A N 1
ATOM 1015 C CA . ASN A 1 133 ? -15.567 -10.475 20.397 1.00 36.59 133 ASN A CA 1
ATOM 1016 C C . ASN A 1 133 ? -15.888 -11.004 18.981 1.00 36.59 133 ASN A C 1
ATOM 1018 O O . ASN A 1 133 ? -16.527 -12.042 18.855 1.00 36.59 133 ASN A O 1
ATOM 1022 N N . SER A 1 134 ? -15.487 -10.326 17.903 1.00 42.56 134 SER A N 1
ATOM 1023 C CA . SER A 1 134 ? -15.875 -10.701 16.527 1.00 42.56 134 SER A CA 1
ATOM 1024 C C . SER A 1 134 ? -14.732 -11.228 15.652 1.00 42.56 134 SER A C 1
ATOM 1026 O O . SER A 1 134 ? -14.813 -11.157 14.430 1.00 42.56 134 SER A O 1
ATOM 1028 N N . ILE A 1 135 ? -13.677 -11.802 16.243 1.00 48.25 135 ILE A N 1
ATOM 1029 C CA . ILE A 1 135 ? -12.637 -12.514 15.481 1.00 48.25 135 ILE A CA 1
ATOM 1030 C C . ILE A 1 135 ? -13.134 -13.942 15.188 1.00 48.25 135 ILE A C 1
ATOM 1032 O O . ILE A 1 135 ? -13.121 -14.776 16.099 1.00 48.25 135 ILE A O 1
ATOM 1036 N N . PRO A 1 136 ? -13.542 -14.294 13.950 1.00 42.22 136 PRO A N 1
ATOM 1037 C CA . PRO A 1 136 ? -13.731 -15.694 13.609 1.00 42.22 136 PRO A CA 1
ATOM 1038 C C . PRO A 1 136 ? -12.363 -16.378 13.659 1.00 42.22 136 PRO A C 1
ATOM 1040 O O . PRO A 1 136 ? -11.510 -16.165 12.796 1.00 42.22 136 PRO A O 1
ATOM 1043 N N . LYS A 1 137 ? -12.141 -17.208 14.686 1.00 42.31 137 LYS A N 1
ATOM 1044 C CA . LYS A 1 137 ? -11.012 -18.143 14.716 1.00 42.31 137 LYS A CA 1
ATOM 1045 C C . LYS A 1 137 ? -11.072 -18.958 13.427 1.00 42.31 137 LYS A C 1
ATOM 1047 O O . LYS A 1 137 ? -12.047 -19.673 13.189 1.00 42.31 137 LYS A O 1
ATOM 1052 N N . ARG A 1 138 ? -10.049 -18.824 12.580 1.00 42.12 138 ARG A N 1
ATOM 1053 C CA . ARG A 1 138 ? -9.887 -19.619 11.361 1.00 42.12 138 ARG A CA 1
ATOM 1054 C C . ARG A 1 138 ? -9.919 -21.091 11.780 1.00 42.12 138 ARG A C 1
ATOM 1056 O O . ARG A 1 138 ? -8.953 -21.574 12.361 1.00 42.12 138 ARG A O 1
ATOM 1063 N N . ARG A 1 139 ? -11.040 -21.788 11.557 1.00 39.28 139 ARG A N 1
ATOM 1064 C CA . ARG A 1 139 ? -11.136 -23.228 11.821 1.00 39.28 139 ARG A CA 1
ATOM 1065 C C . ARG A 1 139 ? -10.135 -23.919 10.899 1.00 3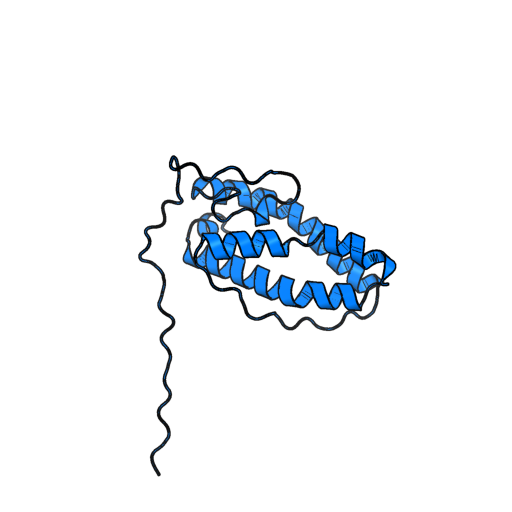9.28 139 ARG A C 1
ATOM 1067 O O . ARG A 1 139 ? -10.331 -23.960 9.685 1.00 39.28 139 ARG A O 1
ATOM 1074 N N . SER A 1 140 ? -9.042 -24.410 11.469 1.00 40.50 140 SER A N 1
ATOM 1075 C CA . SER A 1 140 ? -8.146 -25.357 10.821 1.00 40.50 140 SER A CA 1
ATOM 1076 C C . SER A 1 140 ? -8.965 -26.601 10.492 1.00 40.50 140 SER A C 1
ATOM 1078 O O . SER A 1 140 ? -9.367 -27.363 11.365 1.00 40.50 140 SER A O 1
ATOM 1080 N N . ARG A 1 141 ? -9.286 -26.775 9.210 1.00 42.12 141 ARG A N 1
ATOM 1081 C CA . ARG A 1 141 ? -9.872 -28.010 8.696 1.00 42.12 141 ARG A CA 1
ATOM 1082 C C . ARG A 1 141 ? -8.733 -29.030 8.632 1.00 42.12 141 ARG A C 1
ATOM 1084 O O . ARG A 1 141 ? -8.037 -29.119 7.625 1.00 42.12 141 ARG A O 1
ATOM 1091 N N . THR A 1 142 ? -8.483 -29.731 9.733 1.00 43.03 142 THR A N 1
ATOM 1092 C CA . THR A 1 142 ? -7.593 -30.896 9.754 1.00 43.03 142 THR A CA 1
ATOM 1093 C C . THR A 1 142 ? -8.263 -31.979 8.913 1.00 43.03 142 THR A C 1
ATOM 1095 O O . THR A 1 142 ? -9.284 -32.545 9.298 1.00 43.03 142 THR A O 1
ATOM 1098 N N . ARG A 1 143 ? -7.748 -32.196 7.703 1.00 40.53 143 ARG A N 1
ATOM 1099 C CA . ARG A 1 143 ? -8.171 -33.279 6.816 1.00 40.53 143 ARG A CA 1
ATOM 1100 C C . ARG A 1 143 ? -7.482 -34.547 7.330 1.00 40.53 143 ARG A C 1
ATOM 1102 O O . ARG A 1 143 ? -6.262 -34.634 7.260 1.00 40.53 143 ARG A O 1
ATOM 1109 N N . ALA A 1 144 ? -8.243 -35.467 7.919 1.00 46.69 144 ALA A N 1
ATOM 1110 C CA . ALA A 1 144 ? -7.733 -36.780 8.311 1.00 46.69 144 ALA A CA 1
AT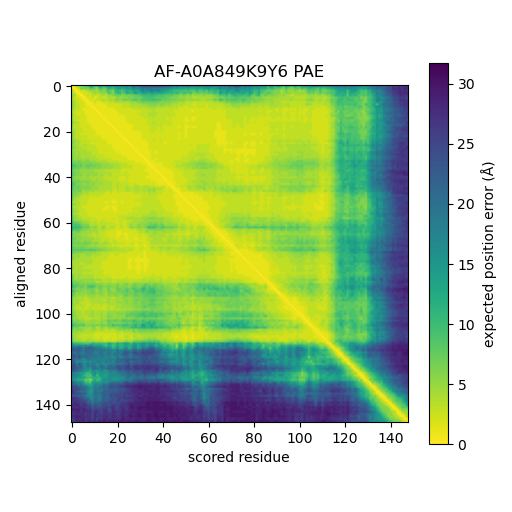OM 1111 C C . ALA A 1 144 ? -7.310 -37.574 7.055 1.00 46.69 144 ALA A C 1
ATOM 1113 O O . ALA A 1 144 ? -7.957 -37.416 6.012 1.00 46.69 144 ALA A O 1
ATOM 1114 N N . PRO A 1 145 ? -6.241 -38.389 7.116 1.00 51.28 145 PRO A N 1
ATOM 1115 C CA . PRO A 1 145 ? -5.820 -39.194 5.977 1.00 51.28 145 PRO A CA 1
ATOM 1116 C C . PRO A 1 145 ? -6.791 -40.367 5.749 1.00 51.28 145 PRO A C 1
ATOM 1118 O O . PRO A 1 145 ? -7.423 -40.832 6.705 1.00 51.28 145 PRO A O 1
ATOM 1121 N N . PRO A 1 146 ? -6.931 -40.850 4.502 1.00 52.34 146 PRO A N 1
ATOM 1122 C CA . PRO A 1 146 ? -7.756 -42.013 4.205 1.00 52.34 146 PRO A CA 1
ATOM 1123 C C . PRO A 1 146 ? -7.125 -43.263 4.827 1.00 52.34 146 PRO A C 1
ATOM 1125 O O . PRO A 1 146 ? -5.925 -43.492 4.689 1.00 52.34 146 PRO A O 1
ATOM 1128 N N . ARG A 1 147 ? -7.940 -44.058 5.529 1.00 53.12 147 ARG A N 1
ATOM 1129 C CA . ARG A 1 147 ? -7.557 -45.410 5.942 1.00 53.12 147 ARG A CA 1
ATOM 1130 C C . ARG A 1 147 ? -7.596 -46.306 4.704 1.00 53.12 147 ARG A C 1
ATOM 1132 O O . ARG A 1 147 ? -8.618 -46.326 4.020 1.00 53.12 147 ARG A O 1
ATOM 1139 N N . VAL A 1 148 ? -6.474 -46.967 4.432 1.00 65.19 148 VAL A N 1
ATOM 1140 C CA . VAL A 1 148 ? -6.368 -48.126 3.535 1.00 65.19 148 VAL A CA 1
ATOM 1141 C C . VAL A 1 148 ? -6.635 -49.372 4.364 1.00 65.19 148 VAL A C 1
ATOM 1143 O O . VAL A 1 148 ? -6.177 -49.377 5.532 1.00 65.19 148 VAL A O 1
#

InterPro domains:
  IPR016084 Haem oxygenase-like, multi-helical [G3DSA:1.20.910.10] (1-131)
  IPR016084 Haem oxygenase-like, multi-helical [SSF48613] (4-118)

Foldseek 3Di:
DPLLCCLPLVSVLVVLQVVLLALQQLLVLLCVQDPVVCVVVSVVQRLNVQSVLLCVLSVHDHYHHDHDDHDPHNVRSVVVVVVVVVVLVVLLVSQVSCVVQLDDQCRRSSSNVGDPDDRDHSDPPRRGPDDPPPDDDPPPPPDDDDDD

Radius of gyration: 18.12 Å; Cα contacts (8 Å, |Δi|>4): 155; chains: 1; bounding box: 39×63×45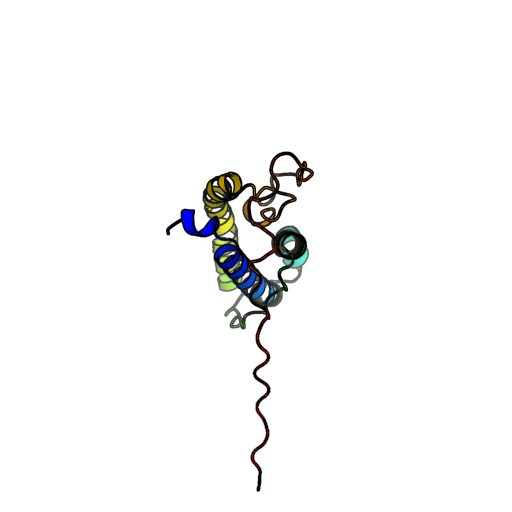 Å

Secondary structure (DSSP, 8-state):
--GGGGGSHHHHHHHHHHHHH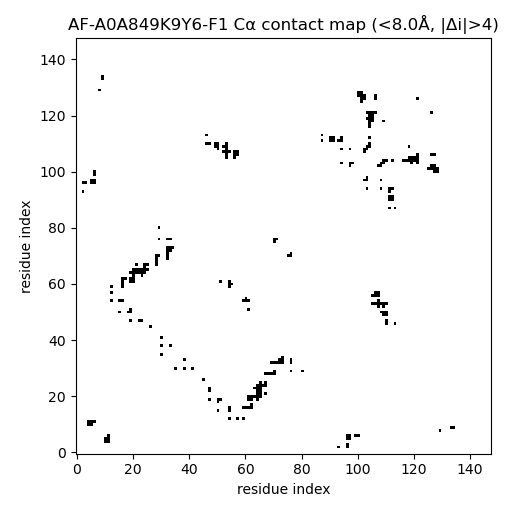HHHHHHHHHHHHS-GGGHHHHHHT--HHHHHHHHHHTTPPPPPPP-PPPPSSHHHHHHHHHHHHHHHHHHHHHHHHHHHTT--TTTT-HHHHGGG-------GGG--S--TT----------PPPP-

Mean predicted aligned error: 9.85 Å

Organism: NCBI:txid2732512

Nearest PDB structures (foldseek):
  7vp8-assembly1_A  TM=5.341E-01  e=4.918E+00  Ureaplasma urealyticum
  6txl-assembly1_D  TM=3.633E-01  e=8.394E+00  Thermotoga maritima MSB8
  6txl-assembly1_H  TM=2.794E-01  e=9.854E+00  Thermotoga maritima MSB8

Solvent-accessible surface area (backbone atoms only — not comparable to full-atom values): 8715 Å² total; per-residue (Å²): 131,73,60,71,52,55,53,38,66,70,53,35,52,50,52,53,30,51,53,46,7,42,46,63,22,41,54,59,44,41,55,70,37,38,65,73,88,48,46,68,62,52,61,78,64,61,58,59,68,35,42,54,51,18,31,57,70,66,73,44,76,82,46,71,59,38,91,61,80,80,54,94,34,49,70,55,32,51,53,51,51,51,52,54,58,55,48,52,63,58,27,49,68,49,44,61,45,31,45,76,38,34,29,39,38,62,54,48,35,33,49,44,55,55,96,81,57,79,65,43,80,68,56,87,87,48,63,47,82,71,69,90,81,76,73,80,74,79,78,80,80,80,78,77,78,84,87,130